Protein AF-U6MUI3-F1 (afdb_monomer_lite)

Foldseek 3Di:
DDDPDPPLVPDDQAADALQPLVVSVVNLVVVCVVVVHQLQCSLVVCLVRYDHNLNVVSVVCVVPDRSRPNVVSSVVSCVPRLVQQAPVRLVVQLVVLADPLDLVSSVVSLCVSVVRHPNDAQQVSLLSLLVRDDPVLSVQCAPNNHRPDSHNVVSSVSSVVPDDRDPDD

Sequence (169 aa):
MGGIVEPGERTPILPEDGSTMQAFLLRIDRRYALKGMEPREWGNALIDHLVGPALTYWMYLQRTIDLSDWTTVKHRLLERFNRTMSQSETLTELAKVRWNGNLKDYTDWFATVAERGMSLTPAELAEYYCTGLPTDLHLSITNDGHVKYLTWEQAATAATRFYEPKQSV

Organism: NCBI:txid51315

Secondary structure (DSSP, 8-state):
------HHHHS----B-STTHHHHHHHHHHHHHHTT--HHHHHHHGGGGB-HHHHHHHHHHHHHS-TT-HHHHHHHHHHHH--PPPHHHHHHHHTT----S-HHHHHHHHHHHHTT-TTS-HHHHHHHHHHTS-HHHHHHHEETTEE--SSHHHHHHHHHHH-------

InterPro domains:
  IPR005162 Retrotransposon-derived protein PEG10, N-terminal capsid-like domain [PF03732] (49-134)

Structure (mmCIF, N/CA/C/O backbone):
data_AF-U6MUI3-F1
#
_entry.id   AF-U6MUI3-F1
#
loop_
_atom_site.group_PDB
_atom_site.id
_atom_site.type_symbol
_atom_site.label_atom_id
_atom_site.label_alt_id
_atom_site.label_comp_id
_atom_site.label_asym_id
_atom_site.label_entity_id
_atom_site.label_seq_id
_atom_site.pdbx_PDB_ins_code
_atom_site.Cartn_x
_atom_site.Cartn_y
_atom_site.Cartn_z
_atom_site.occupancy
_atom_site.B_iso_or_equiv
_atom_site.auth_seq_id
_atom_site.auth_comp_id
_atom_site.auth_asym_id
_atom_site.auth_atom_id
_atom_site.pdbx_PDB_model_num
ATOM 1 N N . MET A 1 1 ? 4.053 -38.031 -14.836 1.00 37.97 1 MET A N 1
ATOM 2 C CA . MET A 1 1 ? 4.816 -36.994 -14.111 1.00 37.97 1 MET A CA 1
ATOM 3 C C . MET A 1 1 ? 3.866 -35.853 -13.798 1.00 37.97 1 MET A C 1
ATOM 5 O O . MET A 1 1 ? 3.541 -35.092 -14.695 1.00 37.97 1 MET A O 1
ATOM 9 N N . GLY A 1 2 ? 3.330 -35.813 -12.578 1.00 45.19 2 GLY A N 1
ATOM 10 C CA . GLY A 1 2 ? 2.451 -34.741 -12.113 1.00 45.19 2 GLY A CA 1
ATOM 11 C C . GLY A 1 2 ? 3.203 -33.902 -11.093 1.00 45.19 2 GLY A C 1
ATOM 12 O O . GLY A 1 2 ? 3.400 -34.355 -9.970 1.00 45.19 2 GLY A O 1
ATOM 13 N N . GLY A 1 3 ? 3.667 -32.723 -11.501 1.00 49.06 3 GLY A N 1
ATOM 14 C CA . GLY A 1 3 ? 4.141 -31.711 -10.564 1.00 49.06 3 GLY A CA 1
ATOM 15 C C . GLY A 1 3 ? 2.931 -31.053 -9.913 1.00 49.06 3 GLY A C 1
ATOM 16 O O . GLY A 1 3 ? 2.029 -30.589 -10.614 1.00 49.06 3 GLY A O 1
ATOM 17 N N . ILE A 1 4 ? 2.884 -31.047 -8.583 1.00 50.66 4 ILE A N 1
ATOM 18 C CA . ILE A 1 4 ? 1.929 -30.234 -7.833 1.00 50.66 4 ILE A CA 1
ATOM 19 C C . ILE A 1 4 ? 2.330 -28.781 -8.085 1.00 50.66 4 ILE A C 1
ATOM 21 O O . ILE A 1 4 ? 3.299 -28.282 -7.528 1.00 50.66 4 ILE A O 1
ATOM 25 N N . VAL A 1 5 ? 1.616 -28.142 -9.006 1.00 54.12 5 VAL A N 1
ATOM 26 C CA . VAL A 1 5 ? 1.716 -26.708 -9.266 1.00 54.12 5 VAL A CA 1
ATOM 27 C C . VAL A 1 5 ? 1.166 -25.976 -8.043 1.00 54.12 5 VAL A C 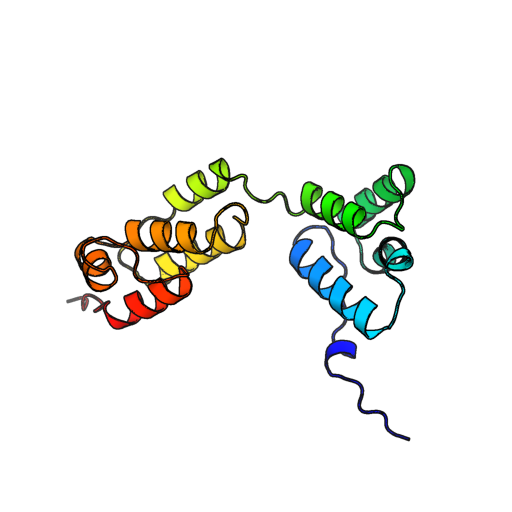1
ATOM 29 O O . VAL A 1 5 ? -0.026 -26.097 -7.741 1.00 54.12 5 VAL A O 1
ATOM 32 N N . GLU A 1 6 ? 2.042 -25.256 -7.343 1.00 52.44 6 GLU A N 1
ATOM 33 C CA . GLU A 1 6 ? 1.718 -24.440 -6.172 1.00 52.44 6 GLU A CA 1
ATOM 34 C C . GLU A 1 6 ? 0.519 -23.513 -6.467 1.00 52.44 6 GLU A C 1
ATOM 36 O O . GLU A 1 6 ? 0.439 -22.910 -7.544 1.00 52.44 6 GLU A O 1
ATOM 41 N N . PRO A 1 7 ? -0.423 -23.329 -5.523 1.00 51.19 7 PRO A N 1
ATOM 42 C CA . PRO A 1 7 ? -1.649 -22.556 -5.748 1.00 51.19 7 PRO A CA 1
ATOM 43 C C . PRO A 1 7 ? -1.391 -21.096 -6.161 1.00 51.19 7 PRO A C 1
ATOM 45 O O . PRO A 1 7 ? -2.248 -20.470 -6.784 1.00 51.19 7 PRO A O 1
ATOM 48 N N . GLY A 1 8 ? -0.193 -20.567 -5.883 1.00 51.78 8 GLY A N 1
ATOM 49 C CA . GLY A 1 8 ? 0.246 -19.238 -6.307 1.00 51.78 8 GLY A CA 1
ATOM 50 C C . GLY A 1 8 ? 0.495 -19.077 -7.812 1.00 51.78 8 GLY A C 1
ATOM 51 O O . GLY A 1 8 ? 0.478 -17.940 -8.281 1.00 51.78 8 GLY A O 1
ATOM 52 N N . GLU A 1 9 ? 0.690 -20.158 -8.578 1.00 53.91 9 GLU A N 1
ATOM 53 C CA . GLU A 1 9 ? 0.861 -20.093 -10.041 1.00 53.91 9 GLU A CA 1
ATOM 54 C C . GLU A 1 9 ? -0.473 -19.946 -10.789 1.00 53.91 9 GLU A C 1
ATOM 56 O O . GLU A 1 9 ? -0.503 -19.378 -11.881 1.00 53.91 9 GLU A O 1
ATOM 61 N N . ARG A 1 10 ? -1.587 -20.404 -10.199 1.00 57.69 10 ARG A N 1
ATOM 62 C CA . ARG A 1 10 ? -2.882 -20.523 -10.896 1.00 57.69 10 ARG A CA 1
ATOM 63 C C . ARG A 1 10 ? -3.700 -19.239 -10.957 1.00 57.69 10 ARG A C 1
ATOM 65 O O . ARG A 1 10 ? -4.550 -19.115 -11.833 1.00 57.69 10 ARG A O 1
ATOM 72 N N . THR A 1 11 ? -3.474 -18.287 -10.056 1.00 65.25 11 THR A N 1
ATOM 73 C CA . THR A 1 11 ? -4.249 -17.040 -10.058 1.00 65.25 11 THR A CA 1
ATOM 74 C C . THR A 1 11 ? -3.671 -16.083 -11.101 1.00 65.25 11 THR A C 1
ATOM 76 O O . THR A 1 11 ? -2.506 -15.706 -10.972 1.00 65.25 11 THR A O 1
ATOM 79 N N . PRO A 1 12 ? -4.408 -15.684 -12.147 1.00 75.44 12 PRO A N 1
ATOM 80 C CA . PRO A 1 12 ? -3.895 -14.727 -13.121 1.00 75.44 12 PRO A CA 1
ATOM 81 C C . PRO A 1 12 ? -3.608 -13.381 -12.442 1.00 75.44 12 PRO A C 1
ATOM 83 O O . PRO A 1 12 ? -4.370 -12.936 -11.581 1.00 75.44 12 PRO A O 1
ATOM 86 N N . ILE A 1 13 ? -2.505 -12.733 -12.823 1.00 81.25 13 ILE A N 1
ATOM 87 C CA . ILE A 1 13 ? -2.294 -11.325 -12.478 1.00 81.25 13 ILE A CA 1
ATOM 88 C C . ILE A 1 13 ? -3.188 -10.529 -13.421 1.00 81.25 13 ILE A C 1
ATOM 90 O O . ILE A 1 13 ? -3.018 -10.594 -14.638 1.00 81.25 13 ILE A O 1
ATOM 94 N N . LEU A 1 14 ? -4.181 -9.849 -12.855 1.00 85.88 14 LEU A N 1
ATOM 95 C CA . LEU A 1 14 ? -5.059 -8.983 -13.628 1.00 85.88 14 LEU A CA 1
ATOM 96 C C . LEU A 1 14 ? -4.262 -7.780 -14.153 1.00 85.88 14 LEU A C 1
ATOM 98 O O . LEU A 1 14 ? -3.378 -7.304 -13.436 1.00 85.88 14 LEU A O 1
ATOM 102 N N . PRO A 1 15 ? -4.572 -7.287 -15.364 1.00 91.62 15 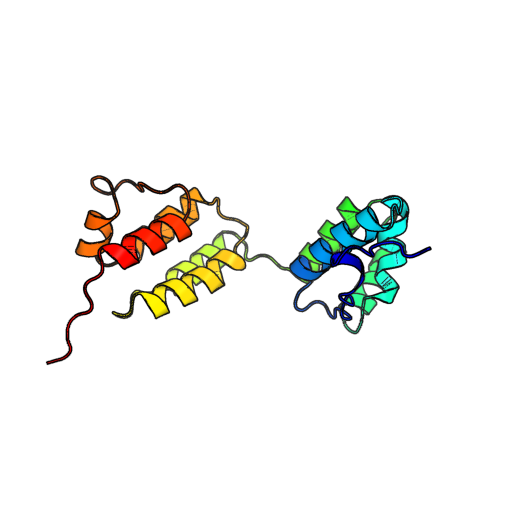PRO A N 1
ATOM 103 C CA . PRO A 1 15 ? -3.997 -6.044 -15.854 1.00 91.62 15 PRO A CA 1
ATOM 104 C C . PRO A 1 15 ? -4.268 -4.888 -14.882 1.00 91.62 15 PRO A C 1
ATOM 106 O O . PRO A 1 15 ? -5.392 -4.739 -14.405 1.00 91.62 15 PRO A O 1
ATOM 109 N N . GLU A 1 16 ? -3.248 -4.082 -14.600 1.00 93.31 16 GLU A N 1
ATOM 110 C CA . GLU A 1 16 ? -3.299 -2.960 -13.658 1.00 93.31 16 GLU A CA 1
ATOM 111 C C . GLU A 1 16 ? -3.227 -1.623 -14.402 1.00 93.31 16 GLU A C 1
ATOM 113 O O . GLU A 1 16 ? -2.367 -1.422 -15.263 1.00 93.31 16 GLU A O 1
ATOM 118 N N . ASP A 1 17 ? -4.127 -0.700 -14.062 1.00 94.00 17 ASP A N 1
ATOM 119 C CA . ASP A 1 17 ? -4.233 0.630 -14.671 1.00 94.00 17 ASP A CA 1
ATOM 120 C C . ASP A 1 17 ? -3.668 1.759 -13.792 1.00 94.00 17 ASP A C 1
ATOM 122 O O . ASP A 1 17 ? -3.525 2.895 -14.255 1.00 94.00 17 ASP A O 1
ATOM 126 N N . GLY A 1 18 ? -3.288 1.434 -12.554 1.00 90.38 18 GLY A N 1
ATOM 127 C CA . GLY A 1 18 ? -2.799 2.350 -11.531 1.00 90.38 18 GLY A CA 1
ATOM 128 C C . GLY A 1 18 ? -3.730 2.467 -10.322 1.00 90.38 18 GLY A C 1
ATOM 129 O O . GLY A 1 18 ? -3.342 3.077 -9.331 1.00 90.38 18 GLY A O 1
ATOM 130 N N . SER A 1 19 ? -4.935 1.898 -10.368 1.00 86.88 19 SER A N 1
ATOM 131 C CA . SER A 1 19 ? -5.914 1.964 -9.278 1.00 86.88 19 SER A CA 1
ATOM 132 C C . SER A 1 19 ? -5.518 1.166 -8.032 1.00 86.88 19 SER A C 1
ATOM 134 O O . SER A 1 19 ? -5.871 1.570 -6.922 1.00 86.88 19 SER A O 1
ATOM 136 N N . THR A 1 20 ? -4.769 0.064 -8.177 1.00 87.44 20 THR A N 1
ATOM 137 C CA . THR A 1 20 ? -4.331 -0.777 -7.045 1.00 87.44 20 THR A CA 1
ATOM 138 C C . THR A 1 20 ? -2.832 -1.090 -7.052 1.00 87.44 20 THR A C 1
ATOM 140 O O . THR A 1 20 ? -2.403 -2.162 -6.613 1.00 87.44 20 THR A O 1
ATOM 143 N N . MET A 1 21 ? -2.011 -0.128 -7.498 1.00 90.19 21 MET A N 1
ATOM 144 C CA . MET A 1 21 ? -0.584 -0.316 -7.800 1.00 90.19 21 MET A CA 1
ATOM 145 C C . MET A 1 21 ? 0.218 -0.990 -6.670 1.00 90.19 21 MET A C 1
ATOM 147 O O . MET A 1 21 ? 1.018 -1.879 -6.943 1.00 90.19 21 MET A O 1
ATOM 151 N N . GLN A 1 22 ? -0.011 -0.670 -5.395 1.00 87.00 22 GLN A N 1
ATOM 152 C CA . GLN A 1 22 ? 0.682 -1.359 -4.294 1.00 87.00 22 GLN A CA 1
ATOM 153 C C . GLN A 1 22 ? 0.331 -2.847 -4.181 1.00 87.00 22 GLN A C 1
ATOM 155 O O . GLN A 1 22 ? 1.228 -3.689 -4.091 1.00 87.00 22 GLN A O 1
ATOM 160 N N . ALA A 1 23 ? -0.960 -3.187 -4.183 1.00 86.38 23 ALA A N 1
ATOM 161 C CA . ALA A 1 23 ? -1.399 -4.579 -4.109 1.00 86.38 23 ALA A CA 1
ATOM 162 C C . ALA A 1 23 ? -0.918 -5.365 -5.337 1.00 86.38 23 ALA A C 1
ATOM 164 O O . ALA A 1 23 ? -0.515 -6.525 -5.227 1.00 86.38 23 ALA A O 1
ATOM 165 N N . PHE A 1 24 ? -0.914 -4.714 -6.498 1.00 92.25 24 PHE A N 1
ATOM 166 C CA . PHE A 1 24 ? -0.352 -5.242 -7.729 1.00 92.25 24 PHE A CA 1
ATOM 167 C C . PHE A 1 24 ? 1.155 -5.525 -7.620 1.00 92.25 24 PHE A C 1
ATOM 169 O O . PHE A 1 24 ? 1.574 -6.653 -7.883 1.00 92.25 24 PHE A O 1
ATOM 176 N N . LEU A 1 25 ? 1.967 -4.566 -7.160 1.00 92.38 25 LEU A N 1
ATOM 177 C CA . LEU A 1 25 ? 3.420 -4.739 -7.022 1.00 92.38 25 LEU A CA 1
ATOM 178 C C . LEU A 1 25 ? 3.786 -5.869 -6.048 1.00 92.38 25 LEU A C 1
ATOM 180 O O . LEU A 1 25 ? 4.702 -6.637 -6.331 1.00 92.38 25 LEU A O 1
ATOM 184 N N . LEU A 1 26 ? 3.033 -6.046 -4.955 1.00 91.00 26 LEU A N 1
ATOM 185 C CA . LEU A 1 26 ? 3.216 -7.182 -4.038 1.00 91.00 26 LEU A CA 1
ATOM 186 C C . LEU A 1 26 ? 2.940 -8.536 -4.715 1.00 91.00 26 LEU A C 1
ATOM 188 O O . LEU A 1 26 ? 3.634 -9.524 -4.457 1.00 91.00 26 LEU A O 1
ATOM 192 N N . ARG A 1 27 ? 1.934 -8.603 -5.598 1.00 92.00 27 ARG A N 1
ATOM 193 C CA . ARG A 1 27 ? 1.644 -9.814 -6.388 1.00 92.00 27 ARG A CA 1
ATOM 194 C C . ARG A 1 27 ? 2.749 -10.094 -7.408 1.00 92.00 27 ARG A C 1
ATOM 196 O O . ARG A 1 27 ? 3.103 -11.260 -7.586 1.00 92.00 27 ARG A O 1
ATOM 203 N N . ILE A 1 28 ? 3.298 -9.050 -8.033 1.00 93.62 28 ILE A N 1
ATOM 204 C CA . ILE A 1 28 ? 4.421 -9.145 -8.976 1.00 93.62 28 ILE A CA 1
ATOM 205 C C . ILE A 1 28 ? 5.686 -9.644 -8.274 1.00 93.62 28 ILE A C 1
ATOM 207 O O . ILE A 1 28 ? 6.246 -10.644 -8.723 1.00 93.62 28 ILE A O 1
ATOM 211 N N . ASP A 1 29 ? 6.065 -9.040 -7.140 1.00 92.50 29 ASP A N 1
ATOM 212 C CA . ASP A 1 29 ? 7.217 -9.455 -6.322 1.00 92.50 29 ASP A CA 1
ATOM 213 C C . ASP A 1 29 ? 7.163 -10.962 -6.036 1.00 92.50 29 ASP A C 1
ATOM 215 O O . ASP A 1 29 ? 8.107 -11.707 -6.306 1.00 92.50 29 ASP A O 1
ATOM 219 N N . ARG A 1 30 ? 6.008 -11.443 -5.557 1.00 91.94 30 ARG A N 1
ATOM 220 C CA . ARG A 1 30 ? 5.806 -12.864 -5.262 1.00 91.94 30 ARG A CA 1
ATOM 221 C C . ARG A 1 30 ? 5.876 -13.734 -6.516 1.00 91.94 30 ARG A C 1
ATOM 223 O O . ARG A 1 30 ? 6.471 -14.808 -6.473 1.00 91.94 30 ARG A O 1
ATOM 230 N N . ARG A 1 31 ? 5.242 -13.325 -7.620 1.00 91.38 31 ARG A N 1
ATOM 231 C CA . ARG A 1 31 ? 5.174 -14.143 -8.841 1.00 91.38 31 ARG A CA 1
ATOM 232 C C . ARG A 1 31 ? 6.534 -14.276 -9.509 1.00 91.38 31 ARG A C 1
ATOM 234 O O . ARG A 1 31 ? 6.880 -15.376 -9.926 1.00 91.38 31 ARG A O 1
ATOM 241 N N . TYR A 1 32 ? 7.276 -13.185 -9.635 1.00 93.12 32 TYR A N 1
ATOM 242 C CA . TYR A 1 32 ? 8.582 -13.209 -10.283 1.00 93.12 32 TYR A CA 1
ATOM 243 C C . TYR A 1 32 ? 9.620 -13.938 -9.430 1.00 93.12 32 TYR A C 1
ATOM 245 O O . TYR A 1 32 ? 10.381 -14.735 -9.976 1.00 93.12 32 TYR A O 1
ATOM 253 N N . ALA A 1 33 ? 9.556 -13.799 -8.100 1.00 91.50 33 ALA A N 1
ATOM 254 C CA . ALA A 1 33 ? 10.352 -14.617 -7.188 1.00 91.50 33 ALA A CA 1
ATOM 255 C C . ALA A 1 33 ? 10.043 -16.119 -7.329 1.00 91.50 33 ALA A C 1
ATOM 257 O O . ALA A 1 33 ? 10.961 -16.922 -7.456 1.00 91.50 33 ALA A O 1
ATOM 258 N N . LEU A 1 34 ? 8.761 -16.510 -7.370 1.00 92.06 34 LEU A N 1
ATOM 259 C CA . LEU A 1 34 ? 8.365 -17.914 -7.567 1.00 92.06 34 LEU A CA 1
ATOM 260 C C . LEU A 1 34 ? 8.790 -18.469 -8.932 1.00 92.06 34 LEU A C 1
ATOM 262 O O . LEU A 1 34 ? 9.102 -19.650 -9.037 1.00 92.06 34 LEU A O 1
ATOM 266 N N . LYS A 1 35 ? 8.837 -17.622 -9.966 1.00 90.88 35 LYS A N 1
ATOM 267 C CA . LYS A 1 35 ? 9.359 -17.981 -11.291 1.00 90.88 35 LYS A CA 1
ATOM 268 C C . LYS A 1 35 ? 10.891 -18.058 -11.349 1.00 90.88 35 LYS A C 1
ATOM 270 O O . LYS A 1 35 ? 11.418 -18.434 -12.391 1.00 90.88 35 LYS A O 1
ATOM 275 N N . GLY A 1 36 ? 11.600 -17.679 -10.283 1.00 92.81 36 GLY A N 1
ATOM 276 C CA . GLY A 1 36 ? 13.063 -17.621 -10.272 1.00 92.81 36 GLY A CA 1
ATOM 277 C C . GLY A 1 36 ? 13.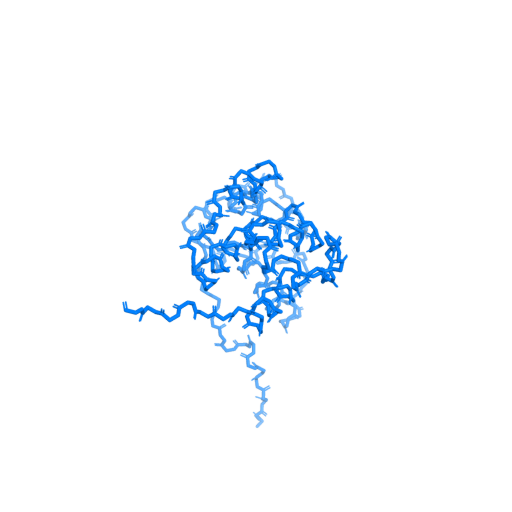640 -16.572 -11.227 1.00 92.81 36 GLY A C 1
ATOM 278 O O . GLY A 1 36 ? 14.745 -16.751 -11.724 1.00 92.81 36 GLY A O 1
ATOM 279 N N . MET A 1 37 ? 12.883 -15.513 -11.527 1.00 94.38 37 MET A N 1
ATOM 280 C CA . MET A 1 37 ? 13.355 -14.424 -12.385 1.00 94.38 37 MET A CA 1
ATOM 281 C C . MET A 1 37 ? 14.352 -13.548 -11.633 1.00 94.38 37 MET A C 1
ATOM 283 O O . MET A 1 37 ? 14.154 -13.252 -10.452 1.00 94.38 37 MET A O 1
ATOM 287 N N . GLU A 1 38 ? 15.356 -13.032 -12.333 1.00 94.25 38 GLU A N 1
ATOM 288 C CA . GLU A 1 38 ? 16.322 -12.118 -11.727 1.00 94.25 38 GLU A CA 1
ATOM 289 C C . GLU A 1 38 ? 15.693 -10.728 -11.528 1.00 94.25 38 GLU A C 1
ATOM 291 O O . GLU A 1 38 ? 15.075 -10.218 -12.464 1.00 94.25 38 GLU A O 1
ATOM 296 N N . PRO A 1 39 ? 15.871 -10.055 -10.372 1.00 91.50 39 PRO A N 1
ATOM 297 C CA . PRO A 1 39 ? 15.259 -8.746 -10.098 1.00 91.50 39 PRO A CA 1
ATOM 298 C C . PRO A 1 39 ? 15.472 -7.690 -11.192 1.00 91.50 39 PRO A C 1
ATOM 300 O O . PRO A 1 39 ? 14.582 -6.889 -11.469 1.00 91.50 39 PRO A O 1
ATOM 303 N N . ARG A 1 40 ? 16.619 -7.738 -11.880 1.00 94.06 40 ARG A N 1
ATOM 304 C CA . ARG A 1 40 ? 16.956 -6.858 -13.015 1.00 94.06 40 ARG A CA 1
ATOM 305 C C . ARG A 1 40 ? 16.024 -6.990 -14.227 1.00 94.06 40 ARG A C 1
ATOM 307 O O . ARG A 1 40 ? 15.990 -6.117 -15.088 1.00 94.06 40 ARG A O 1
ATOM 314 N N . GLU A 1 41 ? 15.296 -8.095 -14.328 1.00 95.44 41 GLU A N 1
ATOM 315 C CA . GLU A 1 41 ? 14.374 -8.392 -15.428 1.00 95.44 41 GLU A CA 1
ATOM 316 C C . GLU A 1 41 ? 12.946 -7.938 -15.100 1.00 95.44 41 GLU A C 1
ATOM 318 O O . GLU A 1 41 ? 12.129 -7.736 -15.999 1.00 95.44 41 GLU A O 1
ATOM 323 N N . TRP A 1 42 ? 12.641 -7.739 -13.814 1.00 95.94 42 TRP A N 1
ATOM 324 C CA . TRP A 1 42 ? 11.279 -7.540 -13.320 1.00 95.94 42 TRP A CA 1
ATOM 325 C C . TRP A 1 42 ? 10.664 -6.238 -13.827 1.00 95.94 42 TRP A C 1
ATOM 327 O O . TRP A 1 42 ? 9.506 -6.227 -14.247 1.00 95.94 42 TRP A O 1
ATOM 337 N N . GLY A 1 43 ? 11.448 -5.155 -13.855 1.00 95.00 43 GLY A N 1
ATOM 338 C CA . GLY A 1 43 ? 10.994 -3.866 -14.373 1.00 95.00 43 GLY A CA 1
ATOM 339 C C . GLY A 1 43 ? 10.587 -3.935 -15.845 1.00 95.00 43 GLY A C 1
ATOM 340 O O . GLY A 1 43 ? 9.591 -3.324 -16.223 1.00 95.00 43 GLY A O 1
ATOM 341 N N . ASN A 1 44 ? 11.298 -4.726 -16.657 1.00 94.50 44 ASN A N 1
ATOM 342 C CA . ASN A 1 44 ? 10.984 -4.916 -18.075 1.00 94.50 44 ASN A CA 1
ATOM 343 C C . ASN A 1 44 ? 9.768 -5.824 -18.288 1.00 94.50 44 ASN A C 1
ATOM 345 O O . ASN A 1 44 ? 8.897 -5.504 -19.090 1.00 94.50 44 ASN A O 1
ATOM 349 N N . ALA A 1 45 ? 9.678 -6.921 -17.535 1.00 95.12 45 ALA A N 1
ATOM 350 C CA . ALA A 1 45 ? 8.563 -7.862 -17.628 1.00 95.12 45 ALA A CA 1
ATOM 351 C C . ALA A 1 45 ? 7.221 -7.259 -17.177 1.00 95.12 45 ALA A C 1
ATOM 353 O O . ALA A 1 45 ? 6.160 -7.768 -17.521 1.00 95.12 45 ALA A O 1
ATOM 354 N N . LEU A 1 46 ? 7.246 -6.174 -16.394 1.00 93.69 46 LEU A N 1
ATOM 355 C CA . LEU A 1 46 ? 6.045 -5.523 -15.867 1.00 93.69 46 LEU A CA 1
ATOM 356 C C . LEU A 1 46 ? 5.060 -5.085 -16.963 1.00 93.69 46 LEU A C 1
ATOM 358 O O . LEU A 1 46 ? 3.857 -5.093 -16.719 1.00 93.69 46 LEU A O 1
ATOM 362 N N . ILE A 1 47 ? 5.558 -4.721 -18.152 1.00 95.00 47 ILE A N 1
ATOM 363 C CA . ILE A 1 47 ? 4.747 -4.194 -19.260 1.00 95.00 47 ILE A CA 1
ATOM 364 C C . ILE A 1 47 ? 3.572 -5.111 -19.631 1.00 95.00 47 ILE A C 1
ATOM 366 O O . ILE A 1 47 ? 2.479 -4.615 -19.896 1.00 95.00 47 ILE A O 1
ATOM 370 N N . ASP A 1 48 ? 3.757 -6.433 -19.550 1.00 93.69 48 ASP A N 1
ATOM 371 C CA . ASP A 1 48 ? 2.747 -7.444 -19.903 1.00 93.69 48 ASP A CA 1
ATOM 372 C C . ASP A 1 48 ? 1.525 -7.434 -18.969 1.00 93.69 48 ASP A C 1
ATOM 374 O O . ASP A 1 48 ? 0.507 -8.078 -19.234 1.00 93.69 48 ASP A O 1
ATOM 378 N N . HIS A 1 49 ? 1.627 -6.718 -17.852 1.00 94.50 49 HIS A N 1
ATOM 379 C CA . HIS A 1 49 ? 0.613 -6.644 -16.812 1.00 94.50 49 HIS A CA 1
ATOM 380 C C . HIS A 1 49 ? 0.052 -5.232 -16.618 1.00 94.50 49 HIS A C 1
ATOM 382 O O . HIS A 1 49 ? -0.779 -5.031 -15.733 1.00 94.50 49 HIS A O 1
ATOM 388 N N . LEU A 1 50 ? 0.481 -4.258 -17.422 1.00 96.38 50 LEU A N 1
ATOM 389 C CA . LEU A 1 50 ? 0.040 -2.872 -17.305 1.00 96.38 50 LEU A CA 1
ATOM 390 C C . LEU A 1 50 ? -0.899 -2.478 -18.440 1.00 96.38 50 LEU A C 1
ATOM 392 O O . LEU A 1 50 ? -0.694 -2.820 -19.603 1.00 96.38 50 LEU A O 1
ATOM 396 N N . VAL A 1 51 ? -1.905 -1.676 -18.106 1.00 97.19 51 VAL A N 1
ATOM 397 C CA . VAL A 1 51 ? -2.841 -1.071 -19.059 1.00 97.19 51 VAL A CA 1
ATOM 398 C C . VAL A 1 51 ? -3.042 0.412 -18.749 1.00 97.19 51 VAL A C 1
ATOM 400 O O . VAL A 1 51 ? -2.619 0.916 -17.710 1.00 97.19 51 VAL A O 1
ATOM 403 N N . GLY A 1 52 ? -3.652 1.146 -19.683 1.00 96.25 52 GLY A N 1
ATOM 404 C CA . GLY A 1 52 ? -4.111 2.517 -19.449 1.00 96.25 52 GLY A CA 1
ATOM 405 C C . GLY A 1 52 ? -3.023 3.479 -18.924 1.00 96.25 52 GLY A C 1
ATOM 406 O O . GLY A 1 52 ? -1.924 3.543 -19.496 1.00 96.25 52 GLY A O 1
ATOM 407 N N . PRO A 1 53 ? -3.311 4.265 -17.864 1.00 96.12 53 PRO A N 1
ATOM 408 C CA . PRO A 1 53 ? -2.360 5.214 -17.287 1.00 96.12 53 PRO A CA 1
ATOM 409 C C . PRO A 1 53 ? -1.065 4.570 -16.782 1.00 96.12 53 PRO A C 1
ATOM 411 O O . PRO A 1 53 ? 0.008 5.134 -17.010 1.00 96.12 53 PRO A O 1
ATOM 414 N N . ALA A 1 54 ? -1.136 3.397 -16.142 1.00 96.75 54 ALA A N 1
ATOM 415 C CA . ALA A 1 54 ? 0.046 2.691 -15.651 1.00 96.75 54 ALA A CA 1
ATOM 416 C C . ALA A 1 54 ? 0.991 2.274 -16.781 1.00 96.75 54 ALA A C 1
ATOM 418 O O . ALA A 1 54 ? 2.191 2.532 -16.686 1.00 96.75 54 ALA A O 1
ATOM 419 N N . LEU A 1 55 ? 0.458 1.733 -17.883 1.00 97.44 55 LEU A N 1
ATOM 420 C CA . LEU A 1 55 ? 1.262 1.414 -19.068 1.00 97.44 55 LEU A CA 1
ATOM 421 C C . LEU A 1 55 ? 1.925 2.670 -19.647 1.00 97.44 55 LEU A C 1
ATOM 423 O O . LEU A 1 55 ? 3.124 2.681 -19.923 1.00 97.44 55 LEU A O 1
ATOM 427 N N . THR A 1 56 ? 1.158 3.756 -19.766 1.00 97.56 56 THR A N 1
ATOM 428 C CA . THR A 1 56 ? 1.664 5.038 -20.283 1.00 97.56 56 THR A CA 1
ATOM 429 C C . THR A 1 56 ? 2.819 5.568 -19.429 1.00 97.56 56 THR A C 1
ATOM 431 O O . THR A 1 56 ? 3.829 6.035 -19.956 1.00 97.56 56 THR A O 1
ATOM 434 N N . TYR A 1 57 ? 2.703 5.478 -18.103 1.00 96.94 57 TYR A N 1
ATOM 435 C CA . TYR A 1 57 ? 3.760 5.920 -17.196 1.00 96.94 57 TYR A CA 1
ATOM 436 C C . TYR A 1 57 ? 4.974 4.987 -17.207 1.00 96.94 57 TYR A C 1
ATOM 438 O O . TYR A 1 57 ? 6.105 5.465 -17.176 1.00 96.94 57 TYR A O 1
ATOM 446 N N . TRP A 1 58 ? 4.775 3.675 -17.325 1.00 97.00 58 TRP A N 1
ATOM 447 C CA . TRP A 1 58 ? 5.880 2.731 -17.477 1.00 97.00 58 TRP A CA 1
ATOM 448 C C . TRP A 1 58 ? 6.710 3.020 -18.737 1.00 97.00 58 TRP A C 1
ATOM 450 O O . TRP A 1 58 ? 7.937 3.054 -18.661 1.00 97.00 58 TRP A O 1
ATOM 460 N N . MET A 1 59 ? 6.070 3.354 -19.866 1.00 96.69 59 MET A N 1
ATOM 461 C CA . MET A 1 59 ? 6.778 3.770 -21.089 1.00 96.69 59 MET A CA 1
ATOM 462 C C . MET A 1 59 ? 7.613 5.045 -20.879 1.00 96.69 59 MET A C 1
ATOM 464 O O . MET A 1 59 ? 8.662 5.218 -21.500 1.00 96.69 59 MET A O 1
ATOM 468 N N . TYR A 1 60 ? 7.168 5.949 -20.001 1.00 97.19 60 TYR A N 1
ATOM 469 C CA . TYR A 1 60 ? 7.960 7.106 -19.578 1.00 97.19 60 TYR A CA 1
ATOM 470 C C . TYR A 1 60 ? 9.149 6.693 -18.693 1.00 97.19 60 TYR A C 1
ATOM 472 O O . TYR A 1 60 ? 10.265 7.172 -18.911 1.00 97.19 60 TYR A O 1
ATOM 480 N N . LEU A 1 61 ? 8.951 5.775 -17.739 1.00 96.56 61 LEU A N 1
ATOM 481 C CA . LEU A 1 61 ? 10.027 5.254 -16.886 1.00 96.56 61 LEU A CA 1
ATOM 482 C C . LEU A 1 61 ? 11.118 4.562 -17.704 1.00 96.56 61 LEU A C 1
ATOM 484 O O . LEU A 1 61 ? 12.293 4.847 -17.497 1.00 96.56 61 LEU A O 1
ATOM 488 N N . GLN A 1 62 ? 10.738 3.764 -18.705 1.00 96.06 62 GLN A N 1
ATOM 489 C CA . GLN A 1 62 ? 11.674 3.105 -19.621 1.00 96.06 62 GLN A CA 1
ATOM 490 C C . GLN A 1 62 ? 12.663 4.084 -20.282 1.00 96.06 62 GLN A C 1
ATOM 492 O O . GLN A 1 62 ? 13.776 3.707 -20.636 1.00 96.06 62 GLN A O 1
ATOM 497 N N . ARG A 1 63 ? 12.268 5.350 -20.460 1.00 95.69 63 ARG A N 1
ATOM 498 C CA . ARG A 1 63 ? 13.089 6.389 -21.101 1.00 95.69 63 ARG A CA 1
ATOM 499 C C . ARG A 1 63 ? 13.909 7.217 -20.117 1.00 95.69 63 ARG A C 1
ATOM 501 O O . ARG A 1 63 ? 14.734 8.011 -20.559 1.00 95.69 63 ARG A O 1
ATOM 508 N N . THR A 1 64 ? 13.629 7.116 -18.820 1.00 95.31 64 THR A N 1
ATOM 509 C CA . THR A 1 64 ? 14.110 8.080 -17.818 1.00 95.31 64 THR A CA 1
ATOM 510 C C . THR A 1 64 ? 14.853 7.450 -16.651 1.00 95.31 64 THR A C 1
ATOM 512 O O . THR A 1 64 ? 15.604 8.157 -15.981 1.00 95.31 64 THR A O 1
ATOM 515 N N . ILE A 1 65 ? 14.686 6.149 -16.413 1.00 94.94 65 ILE A N 1
ATOM 516 C CA . ILE A 1 65 ? 15.372 5.410 -15.351 1.00 94.94 65 ILE A CA 1
ATOM 517 C C . ILE A 1 65 ? 15.892 4.065 -15.866 1.00 94.94 65 ILE A C 1
ATOM 519 O O . ILE A 1 65 ? 15.444 3.564 -16.897 1.00 94.94 65 ILE A O 1
ATOM 523 N N . ASP A 1 66 ? 16.817 3.465 -15.120 1.00 94.62 66 ASP A N 1
ATOM 524 C CA . ASP A 1 66 ? 17.213 2.077 -15.335 1.00 94.62 66 ASP A CA 1
ATOM 525 C C . ASP A 1 66 ? 16.153 1.133 -14.750 1.00 94.62 66 ASP A C 1
ATOM 527 O O . ASP A 1 66 ? 15.963 1.061 -13.536 1.00 94.62 66 ASP A O 1
ATOM 531 N N . LEU A 1 67 ? 15.460 0.398 -15.624 1.00 96.00 67 LEU A N 1
ATOM 532 C CA . LEU A 1 67 ? 14.451 -0.582 -15.220 1.00 96.00 67 LEU A CA 1
ATOM 533 C C . LEU A 1 67 ? 15.049 -1.823 -14.537 1.00 96.00 67 LEU A C 1
ATOM 535 O O . LEU A 1 67 ? 14.292 -2.628 -13.992 1.00 96.00 67 LEU A O 1
ATOM 539 N N . SER A 1 68 ? 16.377 -1.985 -14.560 1.00 95.56 68 SER A N 1
ATOM 540 C CA . SER A 1 68 ? 17.071 -3.048 -13.831 1.00 95.56 68 SER A CA 1
ATOM 541 C C . SER A 1 68 ? 17.091 -2.813 -12.315 1.00 95.56 68 SER A C 1
ATOM 543 O O . SER A 1 68 ? 17.147 -3.767 -11.535 1.00 95.56 68 SER A O 1
ATOM 545 N N . ASP A 1 69 ? 16.955 -1.556 -11.881 1.00 95.69 69 ASP A N 1
ATOM 546 C CA . ASP A 1 69 ? 16.776 -1.209 -10.476 1.00 95.69 69 ASP A CA 1
ATOM 547 C C . ASP A 1 69 ? 15.299 -1.310 -10.084 1.00 95.69 69 ASP A C 1
ATOM 549 O O . ASP A 1 69 ? 14.526 -0.343 -10.104 1.00 95.69 69 ASP A O 1
ATOM 553 N N . TRP A 1 70 ? 14.908 -2.517 -9.682 1.00 94.50 70 TRP A N 1
ATOM 554 C CA . TRP A 1 70 ? 13.544 -2.803 -9.255 1.00 94.50 70 TRP A CA 1
ATOM 555 C C . TRP A 1 70 ? 13.069 -1.935 -8.078 1.00 94.50 70 TRP A C 1
ATOM 557 O O . TRP A 1 70 ? 11.889 -1.581 -8.004 1.00 94.50 70 TRP A O 1
ATOM 567 N N . THR A 1 71 ? 13.970 -1.541 -7.173 1.00 92.56 71 THR A N 1
ATOM 568 C CA . THR A 1 71 ? 13.616 -0.680 -6.035 1.00 92.56 71 THR A CA 1
ATOM 569 C C . THR A 1 71 ? 13.182 0.695 -6.528 1.00 92.56 71 THR A C 1
ATOM 571 O O . THR A 1 71 ? 12.131 1.197 -6.118 1.00 92.56 71 THR A O 1
A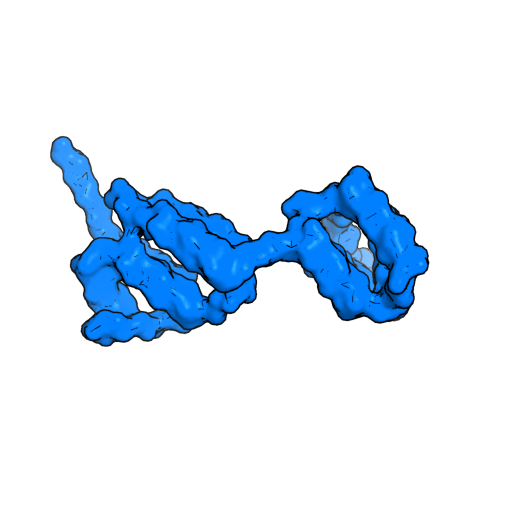TOM 574 N N . THR A 1 72 ? 13.942 1.269 -7.462 1.00 93.69 72 THR A N 1
ATOM 575 C CA . THR A 1 72 ? 13.608 2.554 -8.086 1.00 93.69 72 THR A CA 1
ATOM 576 C C . THR A 1 72 ? 12.320 2.467 -8.907 1.00 93.69 72 THR A C 1
ATOM 578 O O . THR A 1 72 ? 11.473 3.360 -8.805 1.00 93.69 72 THR A O 1
ATOM 581 N N . VAL A 1 73 ? 12.108 1.382 -9.661 1.00 95.19 73 VAL A N 1
ATOM 582 C CA . VAL A 1 73 ? 10.860 1.163 -10.418 1.00 95.19 73 VAL A CA 1
ATOM 583 C C . VAL A 1 73 ? 9.643 1.141 -9.489 1.00 95.19 73 VAL A C 1
ATOM 585 O O . VAL A 1 73 ? 8.683 1.880 -9.727 1.00 95.19 73 VAL A O 1
ATOM 588 N N . LYS A 1 74 ? 9.688 0.362 -8.396 1.00 92.94 74 LYS A N 1
ATOM 589 C CA . LYS A 1 74 ? 8.604 0.324 -7.398 1.00 92.94 74 LYS A CA 1
ATOM 590 C C . LYS A 1 74 ? 8.352 1.691 -6.785 1.00 92.94 74 LYS A C 1
ATOM 592 O O . LYS A 1 74 ? 7.201 2.110 -6.713 1.00 92.94 74 LYS A O 1
ATOM 597 N N . HIS A 1 75 ? 9.409 2.389 -6.375 1.00 88.56 75 HIS A N 1
ATOM 598 C CA . HIS A 1 75 ? 9.283 3.712 -5.773 1.00 88.56 75 HIS A CA 1
ATOM 599 C C . HIS A 1 75 ? 8.554 4.685 -6.705 1.00 88.56 75 HIS A C 1
ATOM 601 O O . HIS A 1 75 ? 7.597 5.323 -6.282 1.00 88.56 75 HIS A O 1
ATOM 607 N N . ARG A 1 76 ? 8.943 4.753 -7.984 1.00 93.31 76 ARG A N 1
ATOM 608 C CA . ARG A 1 76 ? 8.315 5.648 -8.970 1.00 93.31 76 ARG A CA 1
ATOM 609 C C . ARG A 1 76 ? 6.859 5.299 -9.260 1.00 93.31 76 ARG A C 1
ATOM 611 O O . ARG A 1 76 ? 6.021 6.191 -9.363 1.00 93.31 76 ARG A O 1
ATOM 618 N N . LEU A 1 77 ? 6.546 4.012 -9.402 1.00 93.00 77 LEU A N 1
ATOM 619 C CA . LEU A 1 77 ? 5.171 3.562 -9.628 1.00 93.00 77 LEU A CA 1
ATOM 620 C C . LEU A 1 77 ? 4.279 3.865 -8.424 1.00 93.00 77 LEU A C 1
ATOM 622 O O . LEU A 1 77 ? 3.168 4.362 -8.601 1.00 93.00 77 LEU A O 1
ATOM 626 N N . LEU A 1 78 ? 4.779 3.619 -7.211 1.00 88.88 78 LEU A N 1
ATOM 627 C CA . LEU A 1 78 ? 4.067 3.964 -5.987 1.00 88.88 78 LEU A CA 1
ATOM 628 C C . LEU A 1 78 ? 3.889 5.479 -5.872 1.00 88.88 78 LEU A C 1
ATOM 630 O O . LEU A 1 78 ? 2.763 5.928 -5.744 1.00 88.88 78 LEU A O 1
ATOM 634 N N . GLU A 1 79 ? 4.949 6.271 -6.036 1.00 86.50 79 GLU A N 1
ATOM 635 C CA . GLU A 1 79 ? 4.893 7.741 -6.011 1.00 86.50 79 GLU A CA 1
ATOM 636 C C . GLU A 1 79 ? 3.821 8.298 -6.966 1.00 86.50 79 GLU A C 1
ATOM 638 O O . GLU A 1 79 ? 3.100 9.238 -6.625 1.00 86.50 79 GLU A O 1
ATOM 643 N N . ARG A 1 80 ? 3.683 7.704 -8.158 1.00 90.25 80 ARG A N 1
ATOM 644 C CA . ARG A 1 80 ? 2.728 8.155 -9.175 1.00 90.25 80 ARG A CA 1
ATOM 645 C C . ARG A 1 80 ? 1.285 7.725 -8.912 1.00 90.25 80 ARG A C 1
ATOM 647 O O . ARG A 1 80 ? 0.383 8.531 -9.137 1.00 90.25 80 ARG A O 1
ATOM 654 N N . PHE A 1 81 ? 1.067 6.467 -8.539 1.00 88.00 81 PHE A N 1
ATOM 655 C CA . PHE A 1 81 ? -0.261 5.832 -8.537 1.00 88.00 81 PHE A CA 1
ATOM 656 C C . PHE A 1 81 ? -0.790 5.536 -7.140 1.00 88.00 81 PHE A C 1
ATOM 658 O O . PHE A 1 81 ? -1.975 5.695 -6.869 1.00 88.00 81 PHE A O 1
ATOM 665 N N . ASN A 1 82 ? 0.109 5.189 -6.231 1.00 77.62 82 ASN A N 1
ATOM 666 C CA . ASN A 1 82 ? -0.155 5.064 -4.812 1.00 77.62 82 ASN A CA 1
ATOM 667 C C . ASN A 1 82 ? 0.392 6.308 -4.127 1.00 77.62 82 ASN A C 1
ATOM 669 O O . ASN A 1 82 ? 1.298 6.200 -3.301 1.00 77.62 82 ASN A O 1
ATOM 673 N N . ARG A 1 83 ? -0.130 7.492 -4.482 1.00 67.31 83 ARG A N 1
ATOM 674 C CA . ARG A 1 83 ? 0.133 8.696 -3.692 1.00 67.31 83 ARG A CA 1
ATOM 675 C C . ARG A 1 83 ? -0.417 8.425 -2.296 1.00 67.31 83 ARG A C 1
ATOM 677 O O . ARG A 1 83 ? -1.592 8.660 -2.024 1.00 67.31 83 ARG A O 1
ATOM 684 N N . THR A 1 84 ? 0.430 7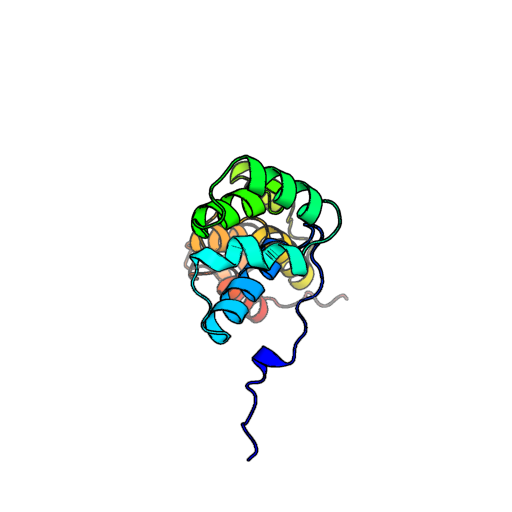.845 -1.453 1.00 64.38 84 THR A N 1
ATOM 685 C CA . THR A 1 84 ? 0.192 7.651 -0.039 1.00 64.38 84 THR A CA 1
ATOM 686 C C . THR A 1 84 ? -0.189 9.017 0.471 1.00 64.38 84 THR A C 1
ATOM 688 O O . THR A 1 84 ? 0.495 10.001 0.163 1.00 64.38 84 THR A O 1
ATOM 691 N N . MET A 1 85 ? -1.294 9.088 1.202 1.00 69.12 85 MET A N 1
ATOM 692 C CA . MET A 1 85 ? -1.594 10.305 1.930 1.00 69.12 85 MET A CA 1
ATOM 693 C C . MET A 1 85 ? -0.349 10.649 2.743 1.00 69.12 85 MET A C 1
ATOM 695 O O . MET A 1 85 ? 0.182 9.812 3.476 1.00 69.12 85 MET A O 1
ATOM 699 N N . SER A 1 86 ? 0.156 11.866 2.569 1.00 75.44 86 SER A N 1
ATOM 700 C CA . SER A 1 86 ? 1.157 12.408 3.477 1.00 75.44 86 SER A CA 1
ATOM 701 C C . SER A 1 86 ? 0.656 12.276 4.916 1.00 75.44 86 SER A C 1
ATOM 703 O O . SER A 1 86 ? -0.543 12.115 5.162 1.00 75.44 86 SER A O 1
ATOM 705 N N . GLN A 1 87 ? 1.556 12.371 5.892 1.00 75.56 87 GLN A N 1
ATOM 706 C CA . GLN A 1 87 ? 1.144 12.323 7.294 1.00 75.56 87 GLN A CA 1
ATOM 707 C C . GLN A 1 87 ? 0.044 13.350 7.589 1.00 75.56 87 GLN A C 1
ATOM 709 O O . GLN A 1 87 ? -0.959 13.003 8.199 1.00 75.56 87 GLN A O 1
ATOM 714 N N . SER A 1 88 ? 0.145 14.572 7.058 1.00 81.38 88 SER A N 1
ATOM 715 C CA . SER A 1 88 ? -0.889 15.603 7.214 1.00 81.38 88 SER A CA 1
ATOM 716 C C . SER A 1 88 ? -2.224 15.247 6.550 1.00 81.38 88 SER A C 1
ATOM 718 O O . SER A 1 88 ? -3.277 15.507 7.132 1.00 81.38 88 SER A O 1
ATOM 720 N N . GLU A 1 89 ? -2.213 14.643 5.361 1.00 82.81 89 GLU A N 1
ATOM 721 C CA . GLU A 1 89 ? -3.433 14.174 4.687 1.00 82.81 89 GLU A CA 1
ATOM 722 C C . GLU A 1 89 ? -4.077 13.012 5.455 1.00 82.81 89 GLU A C 1
ATOM 724 O O . GLU A 1 89 ? -5.279 13.045 5.704 1.00 82.81 89 GLU A O 1
ATOM 729 N N . THR A 1 90 ? -3.279 12.045 5.919 1.00 84.19 90 THR A N 1
ATOM 730 C CA . THR A 1 90 ? -3.754 10.915 6.733 1.00 84.19 90 THR A CA 1
ATOM 731 C C . THR A 1 90 ? -4.393 11.419 8.023 1.00 84.19 90 THR A C 1
ATOM 733 O O . THR A 1 90 ? -5.502 11.018 8.360 1.00 84.19 90 THR A O 1
ATOM 736 N N . LEU A 1 91 ? -3.744 12.362 8.712 1.00 85.12 91 LEU A N 1
ATOM 737 C CA . LEU A 1 91 ? -4.287 13.002 9.911 1.00 85.12 91 LEU A CA 1
ATOM 738 C C . LEU A 1 91 ? -5.586 13.768 9.627 1.00 85.12 91 LEU A C 1
ATOM 740 O O . LEU A 1 91 ? -6.519 13.725 10.428 1.00 85.12 91 LEU A O 1
ATOM 744 N N . THR A 1 92 ? -5.673 14.436 8.474 1.00 86.62 92 THR A N 1
ATOM 745 C CA . THR A 1 92 ? -6.883 15.155 8.047 1.00 86.62 92 THR A CA 1
ATOM 746 C C . THR A 1 92 ? -8.047 14.199 7.797 1.00 86.62 92 THR A C 1
ATOM 748 O O . THR A 1 92 ? -9.174 14.504 8.181 1.00 86.62 92 THR A O 1
ATOM 751 N N . GLU A 1 93 ? -7.801 13.046 7.174 1.00 88.44 93 GLU A N 1
ATOM 752 C CA . GLU A 1 93 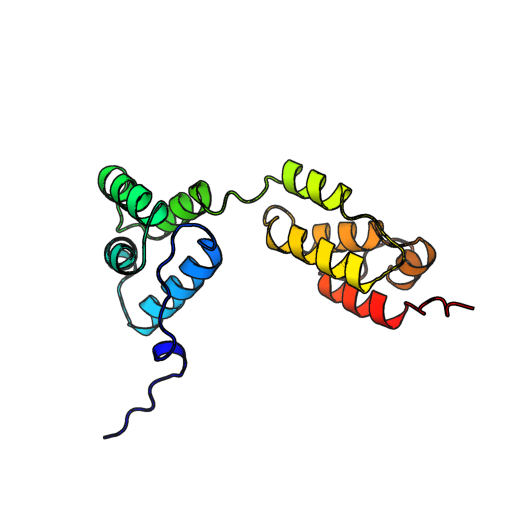? -8.834 12.029 6.964 1.00 88.44 93 GLU A CA 1
ATOM 753 C C . GLU A 1 93 ? -9.206 11.307 8.264 1.00 88.44 93 GLU A C 1
ATOM 755 O O . GLU A 1 93 ? -10.393 11.138 8.535 1.00 88.44 93 GLU A O 1
ATOM 760 N N . LEU A 1 94 ? -8.237 10.966 9.122 1.00 88.69 94 LEU A N 1
ATOM 761 C CA . LEU A 1 94 ? -8.508 10.371 10.437 1.00 88.69 94 LEU A CA 1
ATOM 762 C C . LEU A 1 94 ? -9.372 11.296 11.304 1.00 88.69 94 LEU A C 1
ATOM 764 O O . LEU A 1 94 ? -10.306 10.833 11.948 1.00 88.69 94 LEU A O 1
ATOM 768 N N . ALA A 1 95 ? -9.157 12.614 11.248 1.00 86.94 95 ALA A N 1
ATOM 769 C CA . ALA A 1 95 ? -9.999 13.588 11.948 1.00 86.94 95 ALA A CA 1
ATOM 770 C C . ALA A 1 95 ? -11.463 13.631 11.450 1.00 86.94 95 ALA A C 1
ATOM 772 O O . ALA A 1 95 ? -12.350 14.141 12.150 1.00 86.94 95 ALA A O 1
ATOM 773 N N . LYS A 1 96 ? -11.742 13.117 10.242 1.00 89.00 96 LYS A N 1
ATOM 774 C CA . LYS A 1 96 ? -13.107 12.960 9.708 1.00 89.00 96 LYS A CA 1
ATOM 775 C C . LYS A 1 96 ? -13.762 11.658 10.163 1.00 89.00 96 LYS A C 1
ATOM 777 O O . LYS A 1 96 ? -14.991 11.587 10.151 1.00 89.00 96 LYS A O 1
ATOM 782 N N . VAL A 1 97 ? -12.981 10.661 10.587 1.00 90.25 97 VAL A N 1
ATOM 783 C CA . VAL A 1 97 ? -13.487 9.406 11.156 1.00 90.25 97 VAL A CA 1
ATOM 784 C C . VAL A 1 97 ? -14.017 9.688 12.560 1.00 90.25 97 VAL A C 1
ATOM 786 O O . VAL A 1 97 ? -13.317 9.587 13.562 1.00 90.25 97 VAL A O 1
ATOM 789 N N . ARG A 1 98 ? -15.277 10.117 12.630 1.00 86.44 98 ARG A N 1
ATOM 790 C CA . ARG A 1 98 ? -15.943 10.458 13.889 1.00 86.44 98 ARG A CA 1
ATOM 791 C C . ARG A 1 98 ? -16.809 9.308 14.369 1.00 86.44 98 ARG A C 1
ATOM 793 O O . ARG A 1 98 ? -17.504 8.674 13.577 1.00 86.44 98 ARG A O 1
ATOM 800 N N . TRP A 1 99 ? -16.820 9.105 15.682 1.00 87.88 99 TRP A N 1
ATOM 801 C CA . TRP A 1 99 ? -17.773 8.216 16.330 1.00 87.88 99 TRP A CA 1
ATOM 802 C C . TRP A 1 99 ? -19.214 8.596 15.967 1.00 87.88 99 TRP A C 1
ATOM 804 O O . TRP A 1 99 ? -19.637 9.736 16.170 1.00 87.88 99 TRP A O 1
ATOM 814 N N . ASN A 1 100 ? -19.975 7.628 15.460 1.00 87.06 100 ASN A N 1
ATOM 815 C CA . ASN A 1 100 ? -21.366 7.803 15.034 1.00 87.06 100 ASN A CA 1
ATOM 816 C C . ASN A 1 100 ? -22.363 6.986 15.882 1.00 87.06 100 ASN A C 1
ATOM 818 O O . ASN A 1 100 ? -23.533 6.882 15.526 1.00 87.06 100 ASN A O 1
ATOM 822 N N . GLY A 1 101 ? -21.913 6.396 16.995 1.00 87.06 101 GLY A N 1
ATOM 823 C CA . GLY A 1 101 ? -22.723 5.498 17.824 1.00 87.06 101 GLY A CA 1
ATOM 824 C C . GLY A 1 101 ? -22.631 4.022 17.437 1.00 87.06 101 GLY A C 1
ATOM 825 O O . GLY A 1 101 ? -23.047 3.183 18.233 1.00 87.06 101 GLY A O 1
ATOM 826 N N . ASN A 1 102 ? -22.061 3.701 16.272 1.00 89.44 102 ASN A N 1
ATOM 827 C CA . ASN A 1 102 ? -21.903 2.349 15.751 1.00 89.44 102 ASN A CA 1
ATOM 828 C C . ASN A 1 102 ? -20.414 1.986 15.659 1.00 89.44 102 ASN A C 1
ATOM 830 O O . ASN A 1 102 ? -19.671 2.523 14.835 1.00 89.44 102 ASN A O 1
ATOM 834 N N . LEU A 1 103 ? -19.989 1.030 16.491 1.00 88.94 103 LEU A N 1
ATOM 835 C CA . LEU A 1 103 ? -18.601 0.575 16.517 1.00 88.94 103 LEU A CA 1
ATOM 836 C C . LEU A 1 103 ? -18.153 0.006 15.167 1.00 88.94 103 LEU A C 1
ATOM 838 O O . LEU A 1 103 ? -17.045 0.295 14.736 1.00 88.94 103 LEU A O 1
ATOM 842 N N . LYS A 1 104 ? -19.014 -0.752 14.480 1.00 90.50 104 LYS A N 1
ATOM 843 C CA . LYS A 1 104 ? -18.671 -1.368 13.196 1.00 90.50 104 LYS A CA 1
ATOM 844 C C . LYS A 1 104 ? -18.392 -0.310 12.129 1.00 90.50 104 LYS A C 1
ATOM 846 O O . LYS A 1 104 ? -17.370 -0.387 11.457 1.00 90.50 104 LYS A O 1
ATOM 851 N N . ASP A 1 105 ? -19.270 0.681 12.001 1.00 91.75 105 ASP A N 1
ATOM 852 C CA . ASP A 1 105 ? -19.110 1.741 10.998 1.00 91.75 105 ASP A CA 1
ATOM 853 C C . ASP A 1 105 ? -17.859 2.581 11.279 1.00 91.75 105 ASP A C 1
ATOM 855 O O . ASP A 1 105 ? -17.102 2.896 10.361 1.00 91.75 105 ASP A O 1
ATOM 859 N N . TYR A 1 106 ? -17.609 2.894 12.556 1.00 92.94 106 TYR A N 1
ATOM 860 C CA . TYR A 1 106 ? -16.387 3.570 12.982 1.00 92.94 106 TYR A CA 1
ATOM 861 C C . TYR A 1 106 ? -15.134 2.768 12.603 1.00 92.94 106 TYR A C 1
ATOM 863 O O . TYR A 1 106 ? -14.222 3.318 11.986 1.00 92.94 106 TYR A O 1
ATOM 871 N N . THR A 1 107 ? -15.097 1.469 12.922 1.00 93.25 107 THR A N 1
ATOM 872 C CA . THR A 1 107 ? -13.959 0.595 12.607 1.00 93.25 107 THR A CA 1
ATOM 873 C C . THR A 1 107 ? -13.741 0.459 11.100 1.00 93.25 107 THR A C 1
ATOM 875 O O . THR A 1 107 ? -12.602 0.568 10.656 1.00 93.25 107 THR A O 1
ATOM 878 N N . ASP A 1 108 ? -14.798 0.282 10.303 1.00 92.12 108 ASP A N 1
ATOM 879 C CA . ASP A 1 108 ? -14.693 0.131 8.844 1.00 92.12 108 ASP A CA 1
ATOM 880 C C . ASP A 1 108 ? -14.152 1.411 8.174 1.00 92.12 108 ASP A C 1
ATOM 882 O O . ASP A 1 108 ? -13.318 1.364 7.261 1.00 92.12 108 ASP A O 1
ATOM 886 N N . TRP A 1 109 ? -14.596 2.583 8.639 1.00 91.06 109 TRP A N 1
ATOM 887 C CA . TRP A 1 109 ? -14.098 3.866 8.138 1.00 91.06 109 TRP A CA 1
ATOM 888 C C . TRP A 1 109 ? -12.666 4.137 8.585 1.00 91.06 109 TRP A C 1
ATOM 890 O O . TRP A 1 109 ? -11.855 4.590 7.777 1.00 91.06 109 TRP A O 1
ATOM 900 N N . PHE A 1 110 ? -12.336 3.814 9.838 1.00 93.06 110 PHE A N 1
ATOM 901 C CA . PHE A 1 110 ? -10.969 3.915 10.334 1.00 93.06 110 PHE A CA 1
ATOM 902 C C . PHE A 1 110 ? -10.021 3.028 9.522 1.00 93.06 110 PHE A C 1
ATOM 904 O O . PHE A 1 110 ? -8.991 3.513 9.059 1.00 93.06 110 PHE A O 1
ATOM 911 N N . ALA A 1 111 ? -10.398 1.768 9.278 1.00 91.69 111 ALA A N 1
ATOM 912 C CA . ALA A 1 111 ? -9.631 0.822 8.470 1.00 91.69 111 ALA A CA 1
ATOM 913 C C . ALA A 1 111 ? -9.356 1.377 7.067 1.00 91.69 111 ALA A C 1
ATOM 915 O O . ALA A 1 111 ? -8.215 1.392 6.616 1.00 91.69 111 ALA A O 1
ATOM 916 N N . THR A 1 112 ? -10.377 1.951 6.420 1.00 88.44 112 THR A N 1
ATOM 917 C CA . THR A 1 112 ? -10.242 2.551 5.082 1.00 88.44 112 THR A CA 1
ATOM 918 C C . THR A 1 112 ? -9.178 3.652 5.035 1.00 88.44 112 THR A C 1
ATOM 920 O O . THR A 1 112 ? -8.473 3.785 4.033 1.00 88.44 112 THR A O 1
ATOM 923 N N . VAL A 1 113 ? -9.060 4.463 6.091 1.00 88.00 113 VAL A N 1
ATOM 924 C CA . VAL A 1 113 ? -8.050 5.529 6.170 1.00 88.00 113 VAL A CA 1
ATOM 925 C C . VAL A 1 113 ? -6.685 4.963 6.568 1.00 88.00 113 VAL A C 1
ATOM 927 O O . VAL A 1 113 ? -5.687 5.296 5.930 1.00 88.00 113 VAL A O 1
ATOM 930 N N . ALA A 1 114 ? -6.634 4.076 7.563 1.00 87.31 114 ALA A N 1
ATOM 931 C CA . ALA A 1 114 ? -5.405 3.449 8.051 1.00 87.31 114 ALA A CA 1
ATOM 932 C C . ALA A 1 114 ? -4.690 2.632 6.960 1.00 87.31 114 ALA A C 1
ATOM 934 O O . ALA A 1 114 ? -3.475 2.730 6.809 1.00 87.31 114 ALA A O 1
ATOM 935 N N . GLU A 1 115 ? -5.439 1.894 6.138 1.00 83.25 115 GLU A N 1
ATOM 936 C CA . GLU A 1 115 ? -4.906 1.106 5.018 1.00 83.25 115 GLU A CA 1
ATOM 937 C C . GLU A 1 115 ? -4.342 1.980 3.882 1.00 83.25 115 GLU A C 1
ATOM 939 O O . GLU A 1 115 ? -3.479 1.535 3.125 1.00 83.25 115 GLU A O 1
ATOM 944 N N . ARG A 1 116 ? -4.802 3.235 3.758 1.00 75.12 116 ARG A N 1
ATOM 945 C CA . ARG A 1 116 ? -4.325 4.208 2.753 1.00 75.12 116 ARG A CA 1
ATOM 946 C C . ARG A 1 116 ? -3.188 5.096 3.271 1.00 75.12 116 ARG A C 1
ATOM 948 O O . ARG A 1 116 ? -2.381 5.587 2.479 1.00 75.12 116 ARG A O 1
ATOM 955 N N . GLY A 1 117 ? -3.134 5.320 4.582 1.00 67.00 117 GLY A N 1
ATOM 956 C CA . GLY A 1 117 ? -2.201 6.215 5.263 1.00 67.00 117 GLY A CA 1
ATOM 957 C C . GLY A 1 117 ? -0.958 5.504 5.793 1.00 67.00 117 GLY A C 1
ATOM 958 O O . GLY A 1 117 ? -0.788 5.370 7.000 1.00 67.00 117 GLY A O 1
ATOM 959 N N . MET A 1 118 ? -0.047 5.082 4.909 1.00 62.38 118 MET A N 1
ATOM 960 C CA . MET A 1 118 ? 1.187 4.369 5.304 1.00 62.38 118 MET A CA 1
ATOM 961 C C . MET A 1 118 ? 2.253 5.239 6.002 1.00 62.38 118 MET A C 1
ATOM 963 O O . MET A 1 118 ? 3.362 4.773 6.248 1.00 62.38 118 MET A O 1
ATOM 967 N N . SER A 1 119 ? 1.968 6.509 6.292 1.00 71.44 119 SER A N 1
ATOM 968 C CA . SER A 1 119 ? 2.914 7.416 6.955 1.00 71.44 119 SER A CA 1
ATOM 969 C C . SER A 1 119 ? 2.932 7.300 8.482 1.00 71.44 119 SER A C 1
ATOM 971 O O . SER A 1 119 ? 3.829 7.863 9.101 1.00 71.44 119 SER A O 1
ATOM 973 N N . LEU A 1 120 ? 1.938 6.640 9.087 1.00 80.69 120 LEU A N 1
ATOM 974 C CA . LEU A 1 120 ? 1.838 6.474 10.539 1.00 80.69 120 LEU A CA 1
ATOM 975 C C . LEU A 1 120 ? 2.298 5.078 10.958 1.00 80.69 120 LEU A C 1
ATOM 977 O O . LEU A 1 120 ? 2.029 4.079 10.290 1.00 80.69 120 LEU A O 1
ATOM 981 N N . THR A 1 121 ? 2.982 5.008 12.090 1.00 86.94 121 THR A N 1
ATOM 982 C CA . THR A 1 121 ? 3.360 3.750 12.728 1.00 86.94 121 THR A CA 1
ATOM 983 C C . THR A 1 121 ? 2.121 3.011 13.256 1.00 86.94 121 THR A C 1
ATOM 985 O O . THR A 1 121 ? 1.105 3.638 13.573 1.00 86.94 121 THR A O 1
ATOM 988 N N . PRO A 1 122 ? 2.189 1.676 13.431 1.00 88.25 122 PRO A N 1
ATOM 989 C CA . PRO A 1 122 ? 1.095 0.915 14.041 1.00 88.25 122 PRO A CA 1
ATOM 990 C C . PRO A 1 122 ? 0.657 1.446 15.415 1.00 88.25 122 PRO A C 1
ATOM 992 O O . PRO A 1 122 ? -0.533 1.419 15.727 1.00 88.25 122 PRO A O 1
ATOM 995 N N . ALA A 1 123 ? 1.601 1.970 16.206 1.00 86.81 123 ALA A N 1
ATOM 996 C CA . ALA A 1 123 ? 1.332 2.551 17.519 1.00 86.81 123 ALA A CA 1
ATOM 997 C C . ALA A 1 123 ? 0.558 3.877 17.423 1.00 86.81 123 ALA A C 1
ATOM 999 O O . ALA A 1 123 ? -0.426 4.054 18.136 1.00 86.81 123 ALA A O 1
ATOM 1000 N N . GLU A 1 124 ? 0.942 4.771 16.505 1.00 88.38 124 GLU A N 1
ATOM 1001 C CA . GLU A 1 124 ? 0.201 6.017 16.254 1.00 88.38 124 GLU A CA 1
ATOM 1002 C C . GLU A 1 124 ? -1.226 5.718 15.778 1.00 88.38 124 GLU A C 1
ATOM 1004 O O . GLU A 1 124 ? -2.182 6.320 16.262 1.00 88.38 124 GLU A O 1
ATOM 1009 N N . LEU A 1 125 ? -1.405 4.739 14.883 1.00 90.69 125 LEU A N 1
ATOM 1010 C CA . LEU A 1 125 ? -2.740 4.307 14.456 1.00 90.69 125 LEU A CA 1
ATOM 1011 C C . LEU A 1 125 ? -3.565 3.751 15.625 1.00 90.69 125 LEU A C 1
ATOM 1013 O O . LEU A 1 125 ? -4.757 4.037 15.718 1.00 90.69 125 LEU A O 1
ATOM 1017 N N . ALA A 1 126 ? -2.956 2.986 16.534 1.00 90.81 126 ALA A N 1
ATOM 1018 C CA . ALA A 1 126 ? -3.641 2.478 17.721 1.00 90.81 126 ALA A CA 1
ATOM 1019 C C . ALA A 1 126 ? -4.093 3.611 18.659 1.00 90.81 126 ALA A C 1
ATOM 1021 O O . ALA A 1 126 ? -5.195 3.551 19.208 1.00 90.81 126 ALA A O 1
ATOM 1022 N N . GLU A 1 127 ? -3.285 4.661 18.806 1.00 89.06 127 GLU A N 1
ATOM 1023 C CA . GLU A 1 127 ? -3.632 5.855 19.580 1.00 89.06 127 GLU A CA 1
ATOM 1024 C C . GLU A 1 127 ? -4.779 6.643 18.941 1.00 89.06 127 GLU A C 1
ATOM 1026 O O . GLU A 1 127 ? -5.775 6.937 19.608 1.00 89.06 127 GLU A O 1
ATOM 1031 N N . TYR A 1 128 ? -4.704 6.906 17.635 1.00 90.31 128 TYR A N 1
ATOM 1032 C CA . TYR A 1 128 ? -5.790 7.553 16.895 1.00 90.31 128 TYR A CA 1
ATOM 1033 C C . TYR A 1 128 ? -7.091 6.755 16.964 1.00 90.31 128 TYR A C 1
ATOM 1035 O O . TYR A 1 128 ? -8.161 7.326 17.170 1.00 90.31 128 TYR A O 1
ATOM 1043 N N . TYR A 1 129 ? -7.007 5.428 16.857 1.00 92.00 129 TYR A N 1
ATOM 1044 C CA . TYR A 1 129 ? -8.179 4.572 16.972 1.00 92.00 129 TYR A CA 1
ATOM 1045 C C . TYR A 1 129 ? -8.826 4.696 18.349 1.00 92.00 129 TYR A C 1
ATOM 1047 O O . TYR A 1 129 ? -10.040 4.874 18.443 1.00 92.00 129 TYR A O 1
ATOM 1055 N N . CYS A 1 130 ? -8.026 4.622 19.418 1.00 89.94 130 CYS A N 1
ATOM 1056 C CA . CYS A 1 130 ? -8.530 4.713 20.784 1.00 89.94 130 CYS A CA 1
ATOM 1057 C C . CYS A 1 130 ? -9.120 6.096 21.084 1.00 89.94 130 CYS A C 1
ATOM 1059 O O . CYS A 1 130 ? -10.162 6.171 21.731 1.00 89.94 130 CYS A O 1
ATOM 1061 N N . THR A 1 131 ? -8.476 7.183 20.652 1.00 88.31 131 THR A N 1
ATOM 1062 C CA . THR A 1 131 ? -8.914 8.561 20.952 1.00 88.31 131 THR A CA 1
ATOM 1063 C C . THR A 1 131 ? -10.219 8.949 20.258 1.00 88.31 131 THR A C 1
ATOM 1065 O O . THR A 1 131 ? -10.944 9.799 20.771 1.00 88.31 131 THR A O 1
ATOM 1068 N N . GLY A 1 132 ? -10.558 8.317 19.130 1.00 89.19 132 GLY A N 1
ATOM 1069 C CA . GLY A 1 132 ? -11.839 8.534 18.455 1.00 89.19 132 GLY A CA 1
ATOM 1070 C C . GLY A 1 132 ? -13.034 7.810 19.090 1.00 89.19 132 GLY A C 1
ATOM 1071 O O . GLY A 1 132 ? -14.169 8.059 18.682 1.00 89.19 132 GLY A O 1
ATOM 1072 N N . LEU A 1 133 ? -12.815 6.938 20.084 1.00 90.25 133 LEU A N 1
ATOM 1073 C CA . LEU A 1 133 ? -13.887 6.235 20.795 1.00 90.25 133 LEU A CA 1
ATOM 1074 C C . LEU A 1 133 ? -14.499 7.085 21.927 1.00 90.25 133 LEU A C 1
ATOM 1076 O O . LEU A 1 133 ? -13.836 7.963 22.480 1.00 90.25 133 LEU A O 1
ATOM 1080 N N . PRO A 1 134 ? -15.751 6.795 22.331 1.00 89.25 134 PRO A N 1
ATOM 1081 C CA . PRO A 1 134 ? -16.363 7.368 23.529 1.00 89.25 134 PRO A CA 1
ATOM 1082 C C . PRO A 1 134 ? -15.509 7.153 24.783 1.00 89.25 134 PRO A C 1
ATOM 1084 O O . PRO A 1 134 ? -14.861 6.118 24.914 1.00 89.25 134 PRO A O 1
ATOM 1087 N N . THR A 1 135 ? -15.525 8.104 25.723 1.00 86.50 135 THR A N 1
ATOM 1088 C CA . THR A 1 135 ? -14.667 8.088 26.923 1.00 86.50 135 THR A CA 1
ATOM 1089 C C . THR A 1 135 ? -14.799 6.808 27.753 1.00 86.50 135 THR A C 1
ATOM 1091 O O . THR A 1 135 ? -13.797 6.275 28.215 1.00 86.50 135 THR A O 1
ATOM 1094 N N . ASP A 1 136 ? -16.013 6.289 27.921 1.00 85.19 136 ASP A N 1
ATOM 1095 C CA . ASP A 1 136 ? -16.300 5.035 28.624 1.00 85.19 136 ASP A CA 1
ATOM 1096 C C . ASP A 1 136 ? -15.636 3.826 27.949 1.00 85.19 136 ASP A C 1
ATOM 1098 O O . ASP A 1 136 ? -14.971 3.018 28.605 1.00 85.19 136 ASP A O 1
ATOM 1102 N N . LEU A 1 137 ? -15.746 3.737 26.622 1.00 85.62 137 LEU A N 1
ATOM 1103 C CA . LEU A 1 137 ? -15.130 2.663 25.848 1.00 85.62 137 LEU A CA 1
ATOM 1104 C C . LEU A 1 137 ? -13.607 2.828 25.761 1.00 85.62 137 LEU A C 1
ATOM 1106 O O . LEU A 1 137 ? -12.881 1.849 25.909 1.00 85.62 137 LEU A O 1
ATOM 1110 N N . HIS A 1 138 ? -13.120 4.059 25.591 1.00 85.62 138 HIS A N 1
ATOM 1111 C CA . HIS A 1 138 ? -11.700 4.404 25.608 1.00 85.62 138 HIS A CA 1
ATOM 1112 C C . HIS A 1 138 ? -11.036 3.960 26.917 1.00 85.62 138 HIS A C 1
ATOM 1114 O O . HIS A 1 138 ? -10.030 3.254 26.882 1.00 85.62 138 HIS A O 1
ATOM 1120 N N . LEU A 1 139 ? -11.616 4.303 28.072 1.00 84.38 139 LEU A N 1
ATOM 1121 C CA . LEU A 1 139 ? -11.108 3.886 29.385 1.00 84.38 139 LEU A CA 1
ATOM 1122 C C . LEU A 1 139 ? -11.162 2.365 29.575 1.00 84.38 139 LEU A C 1
ATOM 1124 O O . LEU A 1 139 ? -10.267 1.796 30.186 1.00 84.38 139 LEU A O 1
ATOM 1128 N N . SER A 1 140 ? -12.167 1.693 29.008 1.00 83.00 140 SER A N 1
ATOM 1129 C CA . SER A 1 140 ? -12.298 0.230 29.094 1.00 83.00 140 SER A CA 1
ATOM 1130 C C . SER A 1 140 ? -11.223 -0.523 28.300 1.00 83.00 140 SER A C 1
ATOM 1132 O O . SER A 1 140 ? -10.914 -1.675 28.610 1.00 83.00 140 SER A O 1
ATOM 1134 N N . ILE A 1 141 ? -10.645 0.107 27.270 1.00 83.75 141 ILE A N 1
ATOM 1135 C CA . ILE A 1 141 ? -9.641 -0.521 26.398 1.00 83.75 141 ILE A CA 1
ATOM 1136 C C . ILE A 1 141 ? -8.223 0.041 26.569 1.00 83.75 141 ILE A C 1
ATOM 1138 O O . ILE A 1 141 ? -7.276 -0.530 26.028 1.00 83.75 141 ILE A O 1
ATOM 1142 N N . THR A 1 142 ? -8.053 1.118 27.332 1.00 79.19 142 THR A N 1
ATOM 1143 C CA . THR A 1 142 ? -6.751 1.717 27.669 1.00 79.19 142 THR A CA 1
ATOM 1144 C C . THR A 1 142 ? -6.377 1.423 29.124 1.00 79.19 142 THR A C 1
ATOM 1146 O O . THR A 1 142 ? -7.216 1.014 29.920 1.00 79.19 142 THR A O 1
ATOM 1149 N N . ASN A 1 143 ? -5.100 1.564 29.484 1.00 73.19 143 ASN A N 1
ATOM 1150 C CA . ASN A 1 143 ? -4.655 1.479 30.878 1.00 73.19 143 ASN A CA 1
ATOM 1151 C C . ASN A 1 143 ? -4.541 2.903 31.434 1.00 73.19 143 ASN A C 1
ATOM 1153 O O . ASN A 1 143 ? -3.508 3.543 31.244 1.00 73.19 143 ASN A O 1
ATOM 1157 N N . ASP A 1 144 ? -5.622 3.417 32.024 1.00 67.00 144 ASP A N 1
ATOM 1158 C CA . ASP A 1 144 ? -5.710 4.793 32.539 1.00 67.00 144 ASP A CA 1
ATOM 1159 C C . ASP A 1 144 ? -5.369 5.871 31.484 1.00 67.00 144 ASP A C 1
ATOM 1161 O O . ASP A 1 144 ? -4.702 6.862 31.770 1.00 67.00 144 ASP A O 1
ATOM 1165 N N . GLY A 1 145 ? -5.807 5.672 30.233 1.00 63.53 145 GLY A N 1
ATOM 1166 C CA . GLY A 1 145 ? -5.553 6.591 29.113 1.00 63.53 145 GLY A CA 1
ATOM 1167 C C . GLY A 1 145 ? -4.300 6.280 28.286 1.00 63.53 145 GLY A C 1
ATOM 1168 O O . GLY A 1 145 ? -4.093 6.896 27.243 1.00 63.53 145 GLY A O 1
ATOM 1169 N N . HIS A 1 146 ? -3.487 5.292 28.680 1.00 65.56 146 HIS A N 1
ATOM 1170 C CA . HIS A 1 146 ? -2.386 4.800 27.846 1.00 65.56 146 HIS A CA 1
ATOM 1171 C C . HIS A 1 146 ? -2.834 3.663 26.921 1.00 65.56 146 HIS A C 1
ATOM 1173 O O . HIS A 1 146 ? -3.483 2.701 27.348 1.00 65.56 146 HIS A O 1
ATOM 1179 N N . VAL A 1 147 ? -2.450 3.752 25.643 1.00 66.00 147 VAL A N 1
ATOM 1180 C CA . VAL A 1 147 ? -2.757 2.737 24.628 1.00 66.00 147 VAL A CA 1
ATOM 1181 C C . VAL A 1 147 ? -2.137 1.399 25.035 1.00 66.00 147 VAL A C 1
ATOM 1183 O O . VAL A 1 147 ? -0.921 1.249 25.115 1.00 66.00 147 VAL A O 1
ATOM 1186 N N . LYS A 1 148 ? -2.993 0.408 25.299 1.00 76.38 148 LYS A N 1
ATOM 1187 C CA . LYS A 1 148 ? -2.592 -0.942 25.724 1.00 76.38 148 LYS A CA 1
ATOM 1188 C C . LYS A 1 148 ? -2.131 -1.828 24.560 1.00 76.38 148 LYS A C 1
ATOM 1190 O O . LYS A 1 148 ? -1.499 -2.860 24.778 1.00 76.38 148 LYS A O 1
ATOM 1195 N N . TYR A 1 149 ? -2.485 -1.453 23.335 1.00 83.12 149 TYR A N 1
ATOM 1196 C CA . TYR A 1 149 ? -2.373 -2.292 22.148 1.00 83.12 149 TYR A CA 1
ATOM 1197 C C . TYR A 1 149 ? -1.329 -1.760 21.171 1.00 83.12 149 TYR A C 1
ATOM 1199 O O . TYR A 1 149 ? -1.196 -0.557 20.983 1.00 83.12 149 TYR A O 1
ATOM 1207 N N . LEU A 1 150 ? -0.601 -2.672 20.524 1.00 84.75 150 LEU A N 1
ATOM 1208 C CA . LEU A 1 150 ? 0.464 -2.319 19.578 1.00 84.75 150 LEU A CA 1
ATOM 1209 C C . LEU A 1 150 ? -0.077 -1.949 18.193 1.00 84.75 150 LEU A C 1
ATOM 1211 O O . LEU A 1 150 ? 0.650 -1.369 17.389 1.00 84.75 150 LEU A O 1
ATOM 1215 N N . THR A 1 151 ? -1.328 -2.315 17.905 1.00 90.31 151 THR A N 1
ATOM 1216 C CA . THR A 1 151 ? -1.990 -2.034 16.631 1.00 90.31 151 THR A CA 1
ATOM 1217 C C . THR A 1 151 ? -3.449 -1.639 16.848 1.00 90.31 151 THR A C 1
ATOM 1219 O O . THR A 1 151 ? -4.069 -1.991 17.860 1.00 90.31 151 THR A O 1
ATOM 1222 N N . TRP A 1 152 ? -4.016 -0.907 15.890 1.00 92.06 152 TRP A N 1
ATOM 1223 C CA . TRP A 1 152 ? -5.414 -0.486 15.950 1.00 92.06 152 TRP A CA 1
ATOM 1224 C C . TRP A 1 152 ? -6.382 -1.675 15.834 1.00 92.06 152 TRP A C 1
ATOM 1226 O O . TRP A 1 152 ? -7.444 -1.649 16.444 1.00 92.06 152 TRP A O 1
ATOM 1236 N N . GLU A 1 153 ? -6.009 -2.764 15.155 1.00 93.44 153 GLU A N 1
ATOM 1237 C CA . GLU A 1 153 ? -6.821 -3.985 15.038 1.00 93.44 153 GLU A CA 1
ATOM 1238 C C . GLU A 1 153 ? -6.972 -4.701 16.387 1.00 93.44 153 GLU A C 1
ATOM 1240 O O . GLU A 1 153 ? -8.043 -5.220 16.723 1.00 93.44 153 GLU A O 1
ATOM 1245 N N . GLN A 1 154 ? -5.906 -4.712 17.195 1.00 91.56 154 GLN A N 1
ATOM 1246 C CA . GLN A 1 154 ? -5.960 -5.221 18.565 1.00 91.56 154 GLN A CA 1
ATOM 1247 C C . GLN A 1 154 ? -6.898 -4.365 19.427 1.00 91.56 154 GLN A C 1
ATOM 1249 O O . GLN A 1 154 ? -7.730 -4.911 20.157 1.00 91.56 154 GLN A O 1
ATOM 1254 N N . ALA A 1 155 ? -6.817 -3.037 19.292 1.00 90.25 155 ALA A N 1
ATOM 1255 C CA . ALA A 1 155 ? -7.723 -2.113 19.969 1.00 90.25 155 ALA A CA 1
ATOM 1256 C C . ALA A 1 155 ? -9.181 -2.284 19.507 1.00 90.25 155 ALA A C 1
ATOM 1258 O O . ALA A 1 155 ? -10.084 -2.308 20.340 1.00 90.25 155 ALA A O 1
ATOM 1259 N N . ALA A 1 156 ? -9.427 -2.492 18.211 1.00 91.38 156 ALA A N 1
ATOM 1260 C CA . ALA A 1 156 ? -10.754 -2.746 17.652 1.00 91.38 156 ALA A CA 1
ATOM 1261 C C . ALA A 1 156 ? -11.356 -4.067 18.151 1.00 91.38 156 ALA A C 1
ATOM 1263 O O . ALA A 1 156 ? -12.528 -4.131 18.539 1.00 91.38 156 ALA A O 1
ATOM 1264 N N . THR A 1 157 ? -10.532 -5.115 18.223 1.00 90.88 157 THR A N 1
ATOM 1265 C CA . THR A 1 157 ? -10.925 -6.409 18.795 1.00 90.88 157 THR A CA 1
ATOM 1266 C C . THR A 1 157 ? -11.310 -6.262 20.264 1.00 90.88 157 THR A C 1
ATOM 1268 O O . THR A 1 157 ? -12.304 -6.838 20.706 1.00 90.88 157 THR A O 1
ATOM 1271 N N . ALA A 1 158 ? -10.548 -5.481 21.033 1.00 88.88 158 ALA A N 1
ATOM 1272 C CA . ALA A 1 158 ? -10.879 -5.191 22.420 1.00 88.88 158 ALA A CA 1
ATOM 1273 C C . ALA A 1 158 ? -12.169 -4.373 22.537 1.00 88.88 158 ALA A C 1
ATOM 1275 O O . ALA A 1 158 ? -13.059 -4.768 23.282 1.00 88.88 158 ALA A O 1
ATOM 1276 N N . ALA A 1 159 ? -12.316 -3.301 21.757 1.00 88.06 159 ALA A N 1
ATOM 1277 C CA . ALA A 1 159 ? -13.517 -2.470 21.738 1.00 88.06 159 ALA A CA 1
ATOM 1278 C C . ALA A 1 159 ? -14.778 -3.304 21.477 1.00 88.06 159 ALA A C 1
ATOM 1280 O O . ALA A 1 159 ? -15.770 -3.144 22.175 1.00 88.06 159 ALA A O 1
ATOM 1281 N N . THR A 1 160 ? -14.707 -4.274 20.562 1.00 88.25 160 THR A N 1
ATOM 1282 C CA . THR A 1 160 ? -15.821 -5.193 20.270 1.00 88.25 160 THR A CA 1
ATOM 1283 C C . THR A 1 160 ? -16.230 -6.033 21.484 1.00 88.25 160 THR A C 1
ATOM 1285 O O . THR A 1 160 ? -17.400 -6.365 21.633 1.00 88.25 160 THR A O 1
ATOM 1288 N N . ARG A 1 161 ? -15.287 -6.376 22.370 1.00 85.06 161 ARG A N 1
ATOM 1289 C CA . ARG A 1 161 ? -15.568 -7.158 23.588 1.00 85.06 161 ARG A CA 1
ATOM 1290 C C . ARG A 1 161 ? -16.222 -6.332 24.692 1.00 85.06 161 ARG A C 1
ATOM 1292 O O . ARG A 1 161 ? -16.968 -6.897 25.481 1.00 85.06 161 ARG A O 1
ATOM 1299 N N . PHE A 1 162 ? -15.901 -5.042 24.773 1.00 82.94 162 PHE A N 1
ATOM 1300 C CA . PHE A 1 162 ? -16.395 -4.141 25.821 1.00 82.94 162 PHE A CA 1
ATOM 1301 C C . PHE A 1 162 ? -17.592 -3.294 25.378 1.00 82.94 162 PHE A C 1
ATOM 1303 O O . PHE A 1 162 ? -18.247 -2.680 26.213 1.00 82.94 162 PHE A O 1
ATOM 1310 N N . TYR A 1 163 ? -17.880 -3.243 24.079 1.00 81.50 163 TYR A N 1
ATOM 1311 C CA . TYR A 1 163 ? -19.015 -2.506 23.551 1.00 81.50 163 TYR A CA 1
ATOM 1312 C C . TYR A 1 163 ? -20.312 -3.289 23.759 1.00 81.50 163 TYR A C 1
ATOM 1314 O O . TYR A 1 163 ? -20.579 -4.281 23.079 1.00 81.50 163 TYR A O 1
ATOM 1322 N N . GLU A 1 164 ? -21.147 -2.801 24.671 1.00 69.38 164 GLU A N 1
ATOM 1323 C CA . GLU A 1 164 ? -22.545 -3.201 24.759 1.00 69.38 164 GLU A CA 1
ATOM 1324 C C . GLU A 1 164 ? -23.368 -2.303 23.821 1.00 69.38 164 GLU A C 1
ATOM 1326 O O . GLU A 1 164 ? -23.441 -1.088 24.043 1.00 69.38 164 GLU A O 1
ATOM 1331 N N . PRO A 1 165 ? -23.986 -2.837 22.749 1.00 63.91 165 PRO A N 1
ATOM 1332 C CA . PRO A 1 165 ? -24.872 -2.031 21.925 1.00 63.91 165 PRO A CA 1
ATOM 1333 C C . PRO A 1 165 ? -26.027 -1.534 22.795 1.00 63.91 165 PRO A C 1
ATOM 1335 O O . PRO A 1 165 ? -26.707 -2.328 23.449 1.00 63.91 165 PRO A O 1
ATOM 1338 N N . LYS A 1 166 ? -26.274 -0.217 22.791 1.00 57.91 166 LYS A N 1
ATOM 1339 C CA . LYS A 1 166 ? -27.487 0.335 23.401 1.00 57.91 166 LYS A CA 1
ATOM 1340 C C . LYS A 1 166 ? -28.681 -0.347 22.739 1.00 57.91 166 LYS A C 1
ATOM 1342 O O . LYS A 1 166 ? -28.919 -0.142 21.551 1.00 57.91 166 LYS A O 1
ATOM 1347 N N . GLN A 1 167 ? -29.404 -1.173 23.494 1.00 44.94 167 GLN A N 1
ATOM 1348 C CA . GLN A 1 167 ? -30.667 -1.734 23.036 1.00 44.94 167 GLN A CA 1
ATOM 1349 C C . GLN A 1 167 ? -31.592 -0.561 22.696 1.00 44.94 167 GLN A C 1
ATOM 1351 O O . GLN A 1 167 ? -31.879 0.273 23.555 1.00 44.94 167 GLN A O 1
ATOM 1356 N N . SER A 1 168 ? -31.998 -0.454 21.430 1.00 41.62 168 SER A N 1
ATOM 1357 C CA . SER A 1 168 ? -33.071 0.456 21.042 1.00 41.62 168 SER A CA 1
ATOM 1358 C C . SER A 1 168 ? -34.343 0.012 21.762 1.00 41.62 168 SER A C 1
ATOM 1360 O O . SER A 1 168 ? -34.811 -1.104 21.538 1.00 41.62 168 SER A O 1
ATOM 1362 N N . VAL A 1 169 ? -34.836 0.870 22.657 1.00 36.03 169 VAL A N 1
ATOM 1363 C CA . VAL A 1 169 ? -36.165 0.773 23.282 1.00 36.03 169 VAL A CA 1
ATOM 1364 C C . VAL A 1 169 ? -37.222 1.220 22.284 1.00 36.03 169 VAL A C 1
ATOM 1366 O O . VAL A 1 169 ? -36.959 2.226 21.585 1.00 36.03 169 VAL A O 1
#

pLDDT: mean 84.6, std 13.46, range [36.03, 97.56]

Radius of gyration: 21.15 Å; chains: 1; bounding box: 53×53×54 Å